Protein AF-A0A849JZP7-F1 (afdb_monomer_lite)

Sequence (109 aa):
MDDDVGTRDTPAEVDATFRTLRRVAVGYFVVFLLGVAAFPVLTLTLDWWSQARLVGGMSPGFLVAAFGLYGFFAVLGIAAARLSSAVEHRMLGEAAQPADDTVDEEDAR

Organism: NCBI:txid2733572

Radius of gyration: 25.71 Å; chains: 1; bounding box: 70×17×70 Å

Foldseek 3Di:
DDDPPPPDDDPVRVVVVCVVVVVVVVVLVVVVVCLVVVLVVCVVPPPQQQPPQDVVGDHVSRCCVVPVNVVVVVVSVVVVVVVVVVVVCVVPVVVPDPPPPPPPPPDDD

pLDDT: mean 77.24, std 14.63, range [46.81, 94.56]

Secondary structure (DSSP, 8-state):
----SS-S--HHHHHHHHHHHHHHHHHHHHHHHHHHHHHHHHHHH-HHHHH---TTS--HHHHIIIIIHHHHHHHHHHHHHHHHHHHHHHHHHGGG-------------

Structure (mmCIF, N/CA/C/O backbone):
data_AF-A0A849JZP7-F1
#
_entry.id   AF-A0A849JZP7-F1
#
loop_
_atom_site.group_PDB
_atom_site.id
_atom_site.type_symbol
_atom_site.label_atom_id
_atom_site.label_alt_id
_atom_site.label_comp_id
_atom_site.label_asym_id
_atom_site.label_entity_id
_atom_site.label_seq_id
_atom_site.pdbx_PDB_ins_code
_atom_site.Cartn_x
_atom_site.Cartn_y
_atom_site.Cartn_z
_atom_site.occupancy
_atom_site.B_iso_or_equiv
_atom_site.auth_seq_id
_atom_site.auth_comp_id
_atom_site.auth_asym_id
_atom_site.auth_atom_id
_atom_site.pdbx_PDB_model_num
ATOM 1 N N . MET A 1 1 ? 29.718 9.380 -44.892 1.00 48.50 1 MET A N 1
ATOM 2 C CA . MET A 1 1 ? 28.471 10.094 -44.558 1.00 48.50 1 MET A CA 1
ATOM 3 C C . MET A 1 1 ? 27.346 9.136 -44.868 1.00 48.50 1 MET A C 1
ATOM 5 O O . MET A 1 1 ? 26.760 9.264 -45.921 1.00 48.50 1 MET A O 1
ATOM 9 N N . ASP A 1 2 ? 27.192 8.116 -44.025 1.00 48.31 2 ASP A N 1
ATOM 10 C CA . ASP A 1 2 ? 26.106 7.126 -44.031 1.00 48.31 2 ASP A CA 1
ATOM 11 C C . ASP A 1 2 ? 26.438 6.125 -42.915 1.00 48.31 2 ASP A C 1
ATOM 13 O O . ASP A 1 2 ? 27.061 5.119 -43.198 1.00 48.31 2 ASP A O 1
ATOM 17 N N . ASP A 1 3 ? 26.133 6.442 -41.652 1.00 47.56 3 ASP A N 1
ATOM 18 C CA . ASP A 1 3 ? 26.205 5.488 -40.524 1.00 47.56 3 ASP A CA 1
ATOM 19 C C . ASP A 1 3 ? 25.326 5.986 -39.355 1.00 47.56 3 ASP A C 1
ATOM 21 O O . ASP A 1 3 ? 25.783 6.203 -38.240 1.00 47.56 3 ASP A O 1
ATOM 25 N N . ASP A 1 4 ? 24.037 6.231 -39.621 1.00 53.69 4 ASP A N 1
ATOM 26 C CA . ASP A 1 4 ? 23.048 6.634 -38.595 1.00 53.69 4 ASP A CA 1
ATOM 27 C C . ASP A 1 4 ? 21.759 5.784 -38.679 1.00 53.69 4 ASP A C 1
ATOM 29 O O . ASP A 1 4 ? 20.628 6.256 -38.544 1.00 53.69 4 ASP A O 1
ATOM 33 N N . VAL A 1 5 ? 21.924 4.492 -38.996 1.00 51.53 5 VAL A N 1
ATOM 34 C CA . VAL A 1 5 ? 20.816 3.519 -39.128 1.00 51.53 5 VAL A CA 1
ATOM 35 C C . VAL A 1 5 ? 20.878 2.416 -38.054 1.00 51.53 5 VAL A C 1
ATOM 37 O O . VAL A 1 5 ? 19.927 1.655 -37.905 1.00 51.53 5 VAL A O 1
ATOM 40 N N . GLY A 1 6 ? 21.938 2.367 -37.236 1.00 50.50 6 GLY A N 1
ATOM 41 C CA . GLY A 1 6 ? 22.110 1.377 -36.159 1.00 50.50 6 GLY A CA 1
ATOM 42 C C . GLY A 1 6 ? 21.466 1.729 -34.809 1.00 50.50 6 GLY A C 1
ATOM 43 O O . GLY A 1 6 ? 21.360 0.864 -33.950 1.00 50.50 6 GLY A O 1
ATOM 44 N N . THR A 1 7 ? 21.002 2.967 -34.611 1.00 58.53 7 THR A N 1
ATOM 45 C CA . THR A 1 7 ? 20.599 3.498 -33.285 1.00 58.53 7 THR A CA 1
ATOM 46 C C . THR A 1 7 ? 19.086 3.417 -33.022 1.00 58.53 7 THR A C 1
ATOM 48 O O . THR A 1 7 ? 18.521 4.210 -32.270 1.00 58.53 7 THR A O 1
ATOM 51 N N . ARG A 1 8 ? 18.364 2.501 -33.677 1.00 60.69 8 ARG A N 1
ATOM 52 C CA . ARG A 1 8 ? 16.947 2.244 -33.366 1.00 60.69 8 ARG A CA 1
ATOM 53 C C . ARG A 1 8 ? 16.788 0.797 -32.939 1.00 60.69 8 ARG A C 1
ATOM 55 O O . ARG A 1 8 ? 16.953 -0.092 -33.770 1.00 60.69 8 ARG A O 1
ATOM 62 N N . ASP A 1 9 ? 16.430 0.608 -31.670 1.00 61.22 9 ASP A N 1
ATOM 63 C CA . ASP A 1 9 ? 16.041 -0.687 -31.111 1.00 61.22 9 ASP A CA 1
ATOM 64 C C . ASP A 1 9 ? 15.131 -1.435 -32.087 1.00 61.22 9 ASP A C 1
ATOM 66 O O . ASP A 1 9 ? 14.184 -0.876 -32.665 1.00 61.22 9 ASP A O 1
ATOM 70 N N . THR A 1 10 ? 15.402 -2.721 -32.268 1.00 72.44 10 THR A N 1
ATOM 71 C CA . THR A 1 10 ? 14.560 -3.570 -33.102 1.00 72.44 10 THR A CA 1
ATOM 72 C C . THR A 1 10 ? 13.152 -3.657 -32.492 1.00 72.44 10 THR A C 1
ATOM 74 O O . THR A 1 10 ? 12.982 -3.610 -31.269 1.00 72.44 10 THR A O 1
ATOM 77 N N . PRO A 1 11 ? 12.087 -3.829 -33.299 1.00 67.31 11 PRO A N 1
ATOM 78 C CA . PRO A 1 11 ? 10.716 -3.901 -32.779 1.00 67.31 11 PRO A CA 1
ATOM 79 C C . PRO A 1 11 ? 10.517 -5.005 -31.722 1.00 67.31 11 PRO A C 1
ATOM 81 O O . PRO A 1 11 ? 9.638 -4.891 -30.866 1.00 67.31 11 PRO A O 1
ATOM 84 N N . ALA A 1 12 ? 11.349 -6.051 -31.746 1.00 71.31 12 ALA A N 1
ATOM 85 C CA . ALA A 1 12 ? 11.361 -7.109 -30.740 1.00 71.31 12 ALA A CA 1
ATOM 86 C C . ALA A 1 12 ? 11.901 -6.636 -29.373 1.00 71.31 12 ALA A C 1
ATOM 88 O O . ALA A 1 12 ? 11.348 -7.008 -28.335 1.00 71.31 12 ALA A O 1
ATOM 89 N N . GLU A 1 13 ? 12.938 -5.797 -29.358 1.00 64.25 13 GLU A N 1
ATOM 90 C CA . GLU A 1 13 ? 13.534 -5.230 -28.136 1.00 64.25 13 GLU A CA 1
ATOM 91 C C . GLU A 1 13 ? 12.591 -4.223 -27.465 1.00 64.25 13 GLU A C 1
ATOM 93 O O . GLU A 1 13 ? 12.424 -4.223 -26.237 1.00 64.25 13 GLU A O 1
ATOM 98 N N . VAL A 1 14 ? 11.875 -3.439 -28.274 1.00 71.12 14 VAL A N 1
ATOM 99 C CA . VAL A 1 14 ? 10.849 -2.500 -27.804 1.00 71.12 14 VAL A CA 1
ATOM 100 C C . VAL A 1 14 ? 9.693 -3.242 -27.121 1.00 71.12 14 VAL A C 1
ATOM 102 O O . VAL A 1 14 ? 9.321 -2.908 -25.992 1.00 71.12 14 VAL A O 1
ATOM 105 N N . ASP A 1 15 ? 9.150 -4.293 -27.744 1.00 72.75 15 ASP A N 1
ATOM 106 C CA . ASP A 1 15 ? 8.054 -5.086 -27.164 1.00 72.75 15 ASP A CA 1
ATOM 107 C C . ASP A 1 15 ? 8.473 -5.813 -25.869 1.00 72.75 15 ASP A C 1
ATOM 109 O O . ASP A 1 15 ? 7.720 -5.852 -24.887 1.00 72.75 15 ASP A O 1
ATOM 113 N N . ALA A 1 16 ? 9.705 -6.333 -25.811 1.00 73.44 16 ALA A N 1
ATOM 114 C CA . ALA A 1 16 ? 10.257 -6.929 -24.593 1.00 73.44 16 ALA A CA 1
ATOM 115 C C . ALA A 1 16 ? 10.359 -5.910 -23.441 1.00 73.44 16 ALA A C 1
ATOM 117 O O . ALA A 1 16 ? 10.003 -6.215 -22.290 1.00 73.44 16 ALA A O 1
ATOM 118 N N . THR A 1 17 ? 10.770 -4.680 -23.752 1.00 76.38 17 THR A N 1
ATOM 119 C CA . THR A 1 17 ? 10.862 -3.580 -22.785 1.00 76.38 17 THR A CA 1
ATOM 120 C C . THR A 1 17 ? 9.481 -3.152 -22.292 1.00 76.38 17 THR A C 1
ATOM 122 O O . THR A 1 17 ? 9.254 -3.097 -21.078 1.00 76.38 17 THR A O 1
ATOM 125 N N . PHE A 1 18 ? 8.512 -2.953 -23.190 1.00 75.50 18 PHE A N 1
ATOM 126 C CA . PHE A 1 18 ? 7.131 -2.624 -22.815 1.00 75.50 18 PHE A CA 1
ATOM 127 C C . PHE A 1 18 ? 6.485 -3.703 -21.950 1.00 75.50 18 PHE A C 1
ATOM 129 O O . PHE A 1 18 ? 5.814 -3.383 -20.965 1.00 75.50 18 PHE A O 1
ATOM 136 N N . ARG A 1 19 ? 6.701 -4.984 -22.266 1.00 79.75 19 ARG A N 1
ATOM 137 C CA . ARG A 1 19 ? 6.184 -6.098 -21.460 1.00 79.75 19 ARG A CA 1
ATOM 138 C C . ARG A 1 19 ? 6.740 -6.066 -20.036 1.00 79.75 19 ARG A C 1
ATOM 140 O O . ARG A 1 19 ? 5.991 -6.288 -19.081 1.00 79.75 19 ARG A O 1
ATOM 147 N N . THR A 1 20 ? 8.022 -5.746 -19.891 1.00 77.94 20 THR A N 1
ATOM 148 C CA . THR A 1 20 ? 8.685 -5.634 -18.587 1.00 77.94 20 THR A CA 1
ATOM 149 C C . THR A 1 20 ? 8.174 -4.421 -17.808 1.00 77.94 20 THR A C 1
ATOM 151 O O . THR A 1 20 ? 7.715 -4.577 -16.675 1.00 77.94 20 THR A O 1
ATOM 154 N N . LEU A 1 21 ? 8.141 -3.238 -18.430 1.00 79.12 21 LEU A N 1
ATOM 155 C CA . LEU A 1 21 ? 7.615 -2.009 -17.823 1.00 79.12 21 LEU A CA 1
ATOM 156 C C . LEU A 1 21 ? 6.152 -2.156 -17.407 1.00 79.12 21 LEU A C 1
ATOM 158 O O . LEU A 1 21 ? 5.786 -1.786 -16.293 1.00 79.12 21 LEU A O 1
ATOM 162 N N . ARG A 1 22 ? 5.320 -2.764 -18.257 1.00 84.75 22 ARG A N 1
ATOM 163 C CA . ARG A 1 22 ? 3.911 -3.026 -17.952 1.00 84.75 22 ARG A CA 1
ATOM 164 C C . ARG A 1 22 ? 3.768 -3.945 -16.748 1.00 84.75 22 ARG A C 1
ATOM 166 O O . ARG A 1 22 ? 2.933 -3.681 -15.890 1.00 84.75 22 ARG A O 1
ATOM 173 N N . ARG A 1 23 ? 4.576 -5.002 -16.652 1.00 85.12 23 ARG A N 1
ATOM 174 C CA . ARG A 1 23 ? 4.538 -5.918 -15.505 1.00 85.12 23 ARG A CA 1
ATOM 175 C C . ARG A 1 23 ? 4.933 -5.213 -14.208 1.00 85.12 23 ARG A C 1
ATOM 177 O O . ARG A 1 23 ? 4.270 -5.412 -13.193 1.00 85.12 23 ARG A O 1
ATOM 184 N N . VAL A 1 24 ? 5.964 -4.371 -14.254 1.00 84.06 24 VAL A N 1
ATOM 185 C CA . VAL A 1 24 ? 6.409 -3.572 -13.103 1.00 84.06 24 VAL A CA 1
ATOM 186 C C . VAL A 1 24 ? 5.335 -2.560 -12.699 1.00 84.06 24 VAL A C 1
ATOM 188 O O . VAL A 1 24 ? 4.925 -2.538 -11.540 1.00 84.06 24 VAL A O 1
ATOM 191 N N . ALA A 1 25 ? 4.812 -1.786 -13.652 1.00 83.69 25 ALA A N 1
ATOM 192 C CA . ALA A 1 25 ? 3.768 -0.793 -13.414 1.00 83.69 25 ALA A CA 1
ATOM 193 C C . ALA A 1 25 ? 2.490 -1.422 -12.840 1.00 83.69 25 ALA A C 1
ATOM 195 O O . ALA A 1 25 ? 1.951 -0.928 -11.852 1.00 83.69 25 ALA A O 1
ATOM 196 N N . VAL A 1 26 ? 2.038 -2.548 -13.405 1.00 89.38 26 VAL A N 1
ATOM 197 C CA . VAL A 1 26 ? 0.888 -3.300 -12.883 1.00 89.38 26 VAL A CA 1
ATOM 198 C C . VAL A 1 26 ? 1.175 -3.823 -11.475 1.00 89.38 26 VAL A C 1
ATOM 200 O O . VAL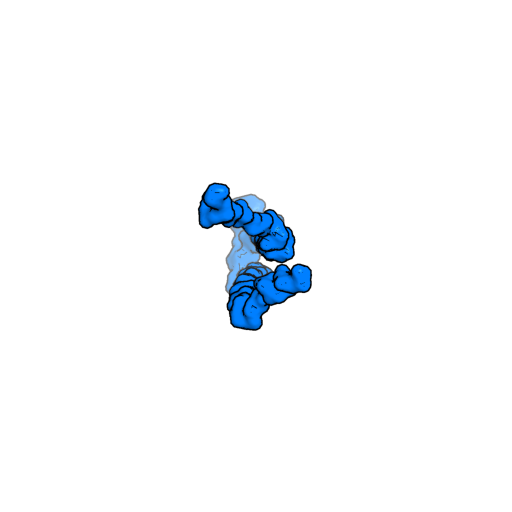 A 1 26 ? 0.300 -3.742 -10.621 1.00 89.38 26 VAL A O 1
ATOM 203 N N . GLY A 1 27 ? 2.389 -4.305 -11.198 1.00 88.12 27 GLY A N 1
ATOM 204 C CA . GLY A 1 27 ? 2.787 -4.738 -9.857 1.00 88.12 27 GLY A CA 1
ATOM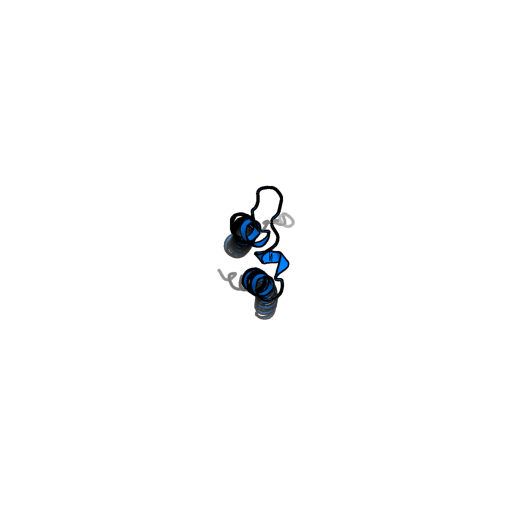 205 C C . GLY A 1 27 ? 2.651 -3.622 -8.817 1.00 88.12 27 GLY A C 1
ATOM 206 O O . GLY A 1 27 ? 1.969 -3.803 -7.809 1.00 88.12 27 GLY A O 1
ATOM 207 N N . TYR A 1 28 ? 3.226 -2.447 -9.086 1.00 84.69 28 TYR A N 1
ATOM 208 C CA . TYR A 1 28 ? 3.099 -1.285 -8.198 1.00 84.69 28 TYR A CA 1
ATOM 209 C C . TYR A 1 28 ? 1.657 -0.796 -8.069 1.00 84.69 28 TYR A C 1
ATOM 211 O O . TYR A 1 28 ? 1.223 -0.469 -6.965 1.00 84.69 28 TYR A O 1
ATOM 219 N N . PHE A 1 29 ? 0.898 -0.794 -9.167 1.00 85.19 29 PHE A N 1
ATOM 220 C CA . PHE A 1 29 ? -0.520 -0.450 -9.148 1.00 85.19 29 PHE A CA 1
ATOM 221 C C . PHE A 1 29 ? -1.323 -1.394 -8.246 1.00 85.19 29 PHE A C 1
ATOM 223 O O . PHE A 1 29 ? -2.116 -0.935 -7.429 1.00 85.19 29 PHE A O 1
ATOM 230 N N . VAL A 1 30 ? -1.087 -2.705 -8.337 1.00 93.56 30 VAL A N 1
ATOM 231 C CA . VAL A 1 30 ? -1.750 -3.698 -7.481 1.00 93.56 30 VAL A CA 1
ATOM 232 C C . VAL A 1 30 ? -1.360 -3.500 -6.017 1.00 93.56 30 VAL A C 1
ATOM 234 O O . VAL A 1 30 ? -2.238 -3.512 -5.161 1.00 93.56 30 VAL A O 1
ATOM 237 N N . VAL A 1 31 ? -0.081 -3.261 -5.714 1.00 90.12 31 VAL A N 1
ATOM 238 C CA . VAL A 1 31 ? 0.375 -2.988 -4.338 1.00 90.12 31 VAL A CA 1
ATOM 239 C C . VAL A 1 31 ? -0.282 -1.728 -3.774 1.00 90.12 31 VAL A C 1
ATOM 241 O O . VAL A 1 31 ? -0.765 -1.748 -2.642 1.00 90.12 31 VAL A O 1
ATOM 244 N N . PHE A 1 32 ? -0.346 -0.652 -4.560 1.00 86.75 32 PHE A N 1
ATOM 245 C CA . PHE A 1 32 ? -1.056 0.570 -4.185 1.00 86.75 32 PHE A CA 1
ATOM 246 C C . PHE A 1 32 ? -2.527 0.280 -3.888 1.00 86.75 32 PHE A C 1
ATOM 248 O O . PHE A 1 32 ? -3.026 0.639 -2.823 1.00 86.75 32 PHE A O 1
ATOM 255 N N . LEU A 1 33 ? -3.207 -0.406 -4.807 1.00 93.62 33 LEU A N 1
ATOM 256 C CA . LEU A 1 33 ? -4.632 -0.687 -4.701 1.00 93.62 33 LEU A CA 1
ATOM 257 C C . LEU A 1 33 ? -4.937 -1.561 -3.482 1.00 93.62 33 LEU A C 1
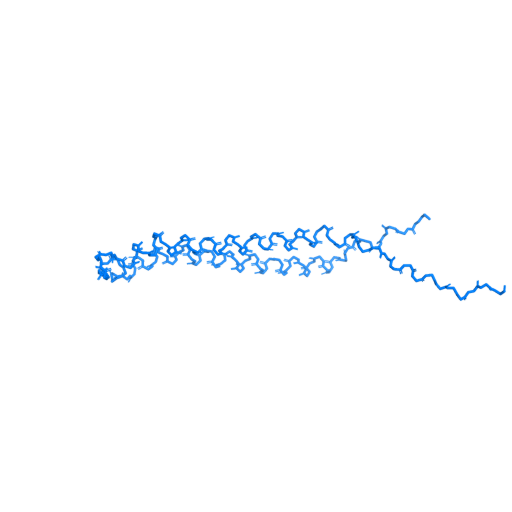ATOM 259 O O . LEU A 1 33 ? -5.863 -1.257 -2.735 1.00 93.62 33 LEU A O 1
ATOM 263 N N . LEU A 1 34 ? -4.123 -2.589 -3.232 1.00 94.00 34 LEU A N 1
ATOM 264 C CA . LEU A 1 34 ? -4.234 -3.422 -2.038 1.00 94.00 34 LEU A CA 1
ATOM 265 C C . LEU A 1 34 ? -3.974 -2.620 -0.762 1.00 94.00 34 LEU A C 1
ATOM 267 O O . LEU A 1 34 ? -4.734 -2.765 0.186 1.00 94.00 34 LEU A O 1
ATOM 271 N N . GLY A 1 35 ? -2.961 -1.753 -0.731 1.00 89.75 35 GLY A N 1
ATOM 272 C CA . GLY A 1 35 ? -2.680 -0.914 0.437 1.00 89.75 35 GLY A CA 1
ATOM 273 C C . GLY A 1 35 ? -3.816 0.061 0.757 1.00 89.75 35 GLY A C 1
ATOM 274 O O . GLY A 1 35 ? -4.231 0.173 1.910 1.00 89.75 35 GLY A O 1
ATOM 275 N N . VAL A 1 36 ? -4.370 0.716 -0.267 1.00 90.00 36 VAL A N 1
ATOM 276 C CA . VAL A 1 36 ? -5.490 1.659 -0.121 1.00 90.00 36 VAL A CA 1
ATOM 277 C C . VAL A 1 36 ? -6.779 0.940 0.271 1.00 90.00 36 VAL A C 1
ATOM 279 O O . VAL A 1 36 ? -7.499 1.422 1.142 1.00 90.00 36 VAL A O 1
ATOM 282 N N . ALA A 1 37 ? -7.070 -0.214 -0.335 1.00 93.94 37 ALA A N 1
ATOM 283 C CA . ALA A 1 37 ? -8.275 -0.985 -0.041 1.00 93.94 37 ALA A CA 1
ATOM 284 C C . ALA A 1 37 ? -8.187 -1.743 1.292 1.00 93.94 37 ALA A C 1
ATOM 286 O O . ALA A 1 37 ? -9.212 -1.966 1.935 1.00 93.94 37 ALA A O 1
ATOM 287 N N . ALA A 1 38 ? -6.985 -2.111 1.742 1.00 90.81 38 ALA A N 1
ATOM 288 C CA . ALA A 1 38 ? -6.796 -2.836 2.993 1.00 90.81 38 ALA A CA 1
ATOM 289 C C . ALA A 1 38 ? -7.366 -2.060 4.183 1.00 90.81 38 ALA A C 1
ATOM 291 O O . ALA A 1 38 ? -8.064 -2.644 5.003 1.00 90.81 38 ALA A O 1
ATOM 292 N N . PHE A 1 39 ? -7.139 -0.747 4.267 1.00 88.81 39 PHE A N 1
ATOM 293 C CA . PHE A 1 39 ? -7.611 0.044 5.405 1.00 88.81 39 PHE A CA 1
ATOM 294 C C . PHE A 1 39 ? -9.145 0.021 5.602 1.00 88.81 39 PHE A C 1
ATOM 296 O O . PHE A 1 39 ? -9.586 -0.360 6.693 1.00 88.81 39 PHE A O 1
ATOM 303 N N . PRO A 1 40 ? -9.988 0.373 4.606 1.00 89.75 40 PRO A N 1
ATOM 304 C CA . PRO A 1 40 ? -11.438 0.272 4.753 1.00 89.75 40 PRO A CA 1
ATOM 305 C C . PRO A 1 40 ? -11.903 -1.178 4.932 1.00 89.75 40 PRO A C 1
ATOM 307 O O . PRO A 1 40 ? -12.807 -1.415 5.728 1.00 89.75 40 PRO A O 1
ATOM 310 N N . VAL A 1 41 ? -11.267 -2.158 4.274 1.00 94.25 41 VAL A N 1
ATOM 311 C CA . VAL A 1 41 ? -11.611 -3.580 4.455 1.00 94.25 41 VAL A CA 1
ATOM 312 C C . VAL A 1 41 ? -11.376 -4.021 5.898 1.00 94.25 41 VAL A C 1
ATOM 314 O O . VAL A 1 41 ? -12.287 -4.564 6.516 1.00 94.25 41 VAL A O 1
ATOM 317 N N . LEU A 1 42 ? -10.200 -3.751 6.469 1.00 89.00 42 LEU A N 1
ATOM 318 C CA . LEU A 1 42 ? -9.894 -4.078 7.865 1.00 89.00 42 LEU A CA 1
ATOM 319 C C . LEU A 1 42 ? -10.845 -3.352 8.824 1.00 89.00 42 LEU A C 1
ATOM 321 O O . LEU A 1 42 ? -11.336 -3.957 9.770 1.00 89.00 42 LEU A O 1
ATOM 325 N N . THR A 1 43 ? -11.162 -2.087 8.544 1.00 87.31 43 THR A N 1
ATOM 326 C CA . THR A 1 43 ? -12.082 -1.288 9.369 1.00 87.31 43 THR A CA 1
ATOM 327 C C . THR A 1 43 ? -13.503 -1.860 9.387 1.00 87.31 43 THR A C 1
ATO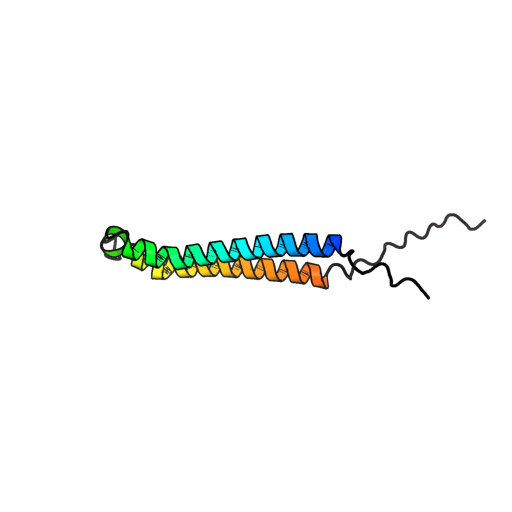M 329 O O . THR A 1 43 ? -14.149 -1.814 10.430 1.00 87.31 43 THR A O 1
ATOM 332 N N . LEU A 1 44 ? -13.987 -2.401 8.264 1.00 91.38 44 LEU A N 1
ATOM 333 C CA . LEU A 1 44 ? -15.339 -2.966 8.149 1.00 91.38 44 LEU A CA 1
ATOM 334 C C . LEU A 1 44 ? -15.435 -4.429 8.600 1.00 91.38 44 LEU A C 1
ATOM 336 O O . LEU A 1 44 ? -16.518 -4.880 8.957 1.00 91.38 44 LEU A O 1
ATOM 340 N N . THR A 1 45 ? -14.339 -5.187 8.528 1.00 92.81 45 THR A N 1
ATOM 341 C CA . THR A 1 45 ? -14.351 -6.643 8.773 1.00 92.81 45 THR A CA 1
ATOM 342 C C . THR A 1 45 ? -13.864 -7.038 10.161 1.00 92.81 45 THR A C 1
ATOM 344 O O . THR A 1 45 ? -14.150 -8.148 10.607 1.00 92.81 45 THR A O 1
ATOM 347 N N . LEU A 1 46 ? -13.124 -6.166 10.853 1.00 89.62 46 LEU A N 1
ATOM 348 C CA . LEU A 1 46 ? -12.504 -6.479 12.136 1.00 89.62 46 LEU A CA 1
ATOM 349 C C . LEU A 1 46 ? -12.919 -5.456 13.195 1.00 89.62 46 LEU A C 1
ATOM 351 O O . LEU A 1 46 ? -12.279 -4.423 13.360 1.00 89.62 46 LEU A O 1
ATOM 355 N N . ASP A 1 47 ? -13.931 -5.781 13.997 1.00 83.38 47 ASP A N 1
ATOM 356 C CA . ASP A 1 47 ? -14.393 -4.896 15.080 1.00 83.38 47 ASP A CA 1
ATOM 357 C C . ASP A 1 47 ? -13.281 -4.564 16.090 1.00 83.38 47 ASP A C 1
ATOM 359 O O . ASP A 1 47 ? -13.171 -3.433 16.566 1.00 83.38 47 ASP A O 1
ATOM 363 N N . TRP A 1 48 ? -12.377 -5.511 16.370 1.00 86.62 48 TRP A N 1
ATOM 364 C CA . TRP A 1 48 ? -11.240 -5.283 17.269 1.00 86.62 48 TRP A CA 1
ATOM 365 C C . TRP A 1 48 ? -10.243 -4.246 16.725 1.00 86.62 48 TRP A C 1
ATOM 367 O O . TRP A 1 48 ? -9.602 -3.556 17.511 1.00 86.62 48 TRP A O 1
ATOM 377 N N . TRP A 1 49 ? -10.132 -4.085 15.404 1.00 84.25 49 TRP A N 1
ATOM 378 C CA . TRP A 1 49 ? -9.251 -3.095 14.774 1.00 84.25 49 TRP A CA 1
ATOM 379 C C . TRP A 1 49 ? -9.631 -1.663 15.162 1.00 84.25 49 TRP A C 1
ATOM 381 O O . TRP A 1 49 ? -8.770 -0.806 15.386 1.00 84.25 49 TRP A O 1
ATOM 391 N N . SER A 1 50 ? -10.937 -1.432 15.276 1.00 81.56 50 SER A N 1
ATOM 392 C CA . SER A 1 50 ? -11.529 -0.122 15.531 1.00 81.56 50 SER A CA 1
ATOM 393 C C . SER A 1 50 ? -11.869 0.083 17.009 1.00 81.56 50 SER A C 1
ATOM 395 O O . SER A 1 50 ? -11.703 1.190 17.523 1.00 81.56 50 SER A O 1
ATOM 397 N N . GLN A 1 51 ? -12.318 -0.966 17.708 1.00 79.75 51 GLN A N 1
ATOM 398 C CA . GLN A 1 51 ? -12.789 -0.881 19.096 1.00 79.75 51 GLN A CA 1
ATOM 399 C C . GLN A 1 51 ? -11.739 -1.239 20.148 1.00 79.75 51 GLN A C 1
ATOM 401 O O . GLN A 1 51 ? -11.884 -0.805 21.295 1.00 79.75 51 GLN A O 1
ATOM 406 N N . ALA A 1 52 ? -10.703 -2.019 19.815 1.00 82.56 52 ALA A N 1
ATOM 407 C CA . ALA A 1 52 ? -9.678 -2.335 20.804 1.00 82.56 52 ALA A CA 1
ATOM 408 C C . ALA A 1 52 ? -8.960 -1.053 21.219 1.00 82.56 52 ALA A C 1
ATOM 410 O O . ALA A 1 52 ? -8.639 -0.204 20.389 1.00 82.56 52 ALA A O 1
ATOM 411 N N . ARG A 1 53 ? -8.688 -0.918 22.516 1.00 80.19 53 ARG A N 1
ATOM 412 C CA . ARG A 1 53 ? -7.859 0.164 23.039 1.00 80.19 53 ARG A CA 1
ATOM 413 C C . ARG A 1 53 ? -6.497 -0.396 23.400 1.00 80.19 53 ARG A C 1
ATOM 415 O O . ARG A 1 53 ? -6.386 -1.237 24.287 1.00 80.19 53 ARG A O 1
ATOM 422 N N . LEU A 1 54 ? -5.477 0.061 22.686 1.00 77.94 54 LEU A N 1
ATOM 423 C CA . LEU A 1 54 ? -4.083 -0.233 22.995 1.00 77.94 54 LEU A CA 1
ATOM 424 C C . LEU A 1 54 ? -3.612 0.632 24.175 1.00 77.94 54 LEU A C 1
ATOM 426 O O . LEU A 1 54 ? -4.342 1.494 24.675 1.00 77.94 54 LEU A O 1
ATOM 430 N N . VAL A 1 55 ? -2.377 0.407 24.628 1.00 72.38 55 VAL A N 1
ATOM 431 C CA . VAL A 1 55 ? -1.742 1.203 25.689 1.00 72.38 55 VAL A CA 1
ATOM 432 C C . VAL A 1 55 ? -1.768 2.687 25.297 1.00 72.38 55 VAL A C 1
ATOM 434 O O . VAL A 1 55 ? -1.299 3.057 24.226 1.00 72.38 55 VAL A O 1
ATOM 437 N N . GLY A 1 56 ? -2.365 3.530 26.145 1.00 74.94 56 GLY A N 1
ATOM 438 C CA . GLY A 1 56 ? -2.624 4.948 25.847 1.00 74.94 56 GLY A CA 1
ATOM 439 C C . GLY A 1 56 ? -4.037 5.255 25.330 1.00 74.94 56 GLY A C 1
ATOM 440 O O . GLY A 1 56 ? -4.356 6.412 25.079 1.00 74.94 56 GLY A O 1
ATOM 441 N N . GLY A 1 57 ? -4.910 4.249 25.195 1.00 81.62 57 GLY A N 1
ATOM 442 C CA . GLY A 1 57 ? -6.332 4.429 24.879 1.00 81.62 57 GLY A CA 1
ATOM 443 C C . GLY A 1 57 ? -6.657 4.645 23.397 1.00 81.62 57 GLY A C 1
ATOM 444 O O . GLY A 1 57 ? -7.833 4.833 23.071 1.00 81.62 57 GLY A O 1
ATOM 445 N N . MET A 1 58 ? -5.646 4.607 22.522 1.00 83.06 58 MET A N 1
ATOM 446 C CA . MET A 1 58 ? -5.779 4.733 21.066 1.00 83.06 58 MET A CA 1
ATOM 447 C C . MET A 1 58 ? -6.127 3.387 20.429 1.00 83.06 58 MET A C 1
ATOM 449 O O . MET A 1 58 ? -5.634 2.343 20.866 1.00 83.06 58 MET A O 1
ATOM 453 N N . SER A 1 59 ? -6.964 3.407 19.390 1.00 88.62 59 SER A N 1
ATOM 454 C CA . SER A 1 59 ? -7.271 2.193 18.637 1.00 88.62 59 SER A CA 1
ATOM 455 C C . SER A 1 59 ? -6.146 1.829 17.661 1.00 88.62 59 SER A C 1
ATOM 457 O O . SER A 1 59 ? -5.451 2.721 17.163 1.00 88.62 59 SER A O 1
ATOM 459 N N . PRO A 1 60 ? -5.957 0.534 17.351 1.00 87.88 60 PRO A N 1
ATOM 460 C CA . PRO A 1 60 ? -5.027 0.098 16.311 1.00 87.88 60 PRO A CA 1
ATOM 461 C C . PRO A 1 60 ? -5.268 0.816 14.977 1.00 87.88 60 PRO A C 1
ATOM 463 O O . PRO A 1 60 ? -4.326 1.333 14.375 1.00 87.88 60 PRO A O 1
ATOM 466 N N . GLY A 1 61 ? -6.533 0.934 14.559 1.00 86.94 61 GLY A N 1
ATOM 467 C CA . GLY A 1 61 ? -6.905 1.648 13.339 1.00 86.94 61 GLY A CA 1
ATOM 468 C C . GLY A 1 61 ? -6.493 3.121 13.348 1.00 86.94 61 GLY A C 1
ATOM 469 O O . GLY A 1 61 ? -6.038 3.628 12.323 1.00 86.94 61 GLY A O 1
ATOM 470 N N . PHE A 1 62 ? -6.561 3.793 14.504 1.00 87.81 62 PHE A N 1
ATOM 471 C CA . PHE A 1 62 ? -6.085 5.171 14.639 1.00 87.81 62 PHE A CA 1
ATOM 472 C C . PHE A 1 62 ? -4.573 5.279 14.414 1.00 87.81 62 PHE A C 1
ATOM 474 O O . PHE A 1 62 ? -4.131 6.144 13.661 1.00 87.81 62 PHE A O 1
ATOM 481 N N . LEU A 1 63 ? -3.774 4.387 15.008 1.00 89.94 63 LEU A N 1
ATOM 482 C CA . LEU A 1 63 ? -2.317 4.394 14.821 1.00 89.94 63 LEU A CA 1
ATOM 483 C C . LEU A 1 63 ? -1.924 4.127 13.366 1.00 89.94 63 LEU A C 1
ATOM 485 O O . LEU A 1 63 ? -1.026 4.782 12.831 1.00 89.94 63 LEU A O 1
ATOM 489 N N . VAL A 1 64 ? -2.610 3.195 12.704 1.00 90.06 64 VAL A N 1
ATOM 490 C CA . VAL A 1 64 ? -2.354 2.908 11.290 1.00 90.06 64 VAL A CA 1
ATOM 491 C C . VAL A 1 64 ? -2.773 4.072 10.398 1.00 90.06 64 VAL A C 1
ATOM 493 O O . VAL A 1 64 ? -2.033 4.399 9.479 1.00 90.06 64 VAL A O 1
ATOM 496 N N . ALA A 1 65 ? -3.883 4.752 10.682 1.00 89.06 65 ALA A N 1
ATOM 497 C CA . ALA A 1 65 ? -4.265 5.950 9.937 1.00 89.06 65 ALA A CA 1
ATOM 498 C C . ALA A 1 65 ? -3.264 7.101 10.138 1.00 89.06 65 ALA A C 1
ATOM 500 O O . ALA A 1 65 ? -2.843 7.730 9.169 1.00 89.06 65 ALA A O 1
ATOM 501 N N . ALA A 1 66 ? -2.862 7.356 11.386 1.00 88.06 66 ALA A N 1
ATOM 502 C CA . ALA A 1 66 ? -1.997 8.477 11.739 1.00 88.06 66 ALA A CA 1
ATOM 503 C C . ALA A 1 66 ? -0.549 8.291 11.259 1.00 88.06 66 ALA A C 1
ATOM 505 O O . ALA A 1 66 ? 0.067 9.242 10.786 1.00 88.06 66 ALA A O 1
ATOM 506 N N . PHE A 1 67 ? -0.007 7.075 11.362 1.00 90.88 67 PHE A N 1
ATOM 507 C CA . PHE A 1 67 ? 1.407 6.807 11.079 1.00 90.88 67 PHE A CA 1
ATOM 508 C C . PHE A 1 67 ? 1.605 5.773 9.977 1.00 90.88 67 PHE A C 1
ATOM 510 O O . PHE A 1 67 ? 2.410 5.983 9.071 1.00 90.88 67 PHE A O 1
ATOM 517 N N . GLY A 1 68 ? 0.872 4.660 10.040 1.00 89.25 68 GLY A N 1
ATOM 518 C CA . GLY A 1 68 ? 1.040 3.543 9.109 1.00 89.25 68 GLY A CA 1
ATOM 519 C C . GLY A 1 68 ? 0.813 3.948 7.654 1.00 89.25 68 GLY A C 1
ATOM 520 O O . GLY A 1 68 ? 1.619 3.612 6.790 1.00 89.25 68 GLY A O 1
ATOM 521 N N . LEU A 1 69 ? -0.236 4.727 7.390 1.00 90.50 69 LEU A N 1
ATOM 522 C CA . LEU A 1 69 ? -0.602 5.162 6.048 1.00 90.50 69 LEU A CA 1
ATOM 523 C C . LEU A 1 69 ? 0.407 6.172 5.485 1.00 90.50 69 LEU A C 1
ATOM 525 O O . LEU A 1 69 ? 0.804 6.065 4.327 1.00 90.50 69 LEU A O 1
ATOM 529 N N . TYR A 1 70 ? 0.890 7.097 6.319 1.00 91.50 70 TYR A N 1
ATOM 530 C CA . TYR A 1 70 ? 1.966 8.019 5.949 1.00 91.50 70 TYR A CA 1
ATOM 531 C C . TYR A 1 70 ? 3.261 7.274 5.623 1.00 91.50 70 TYR A C 1
ATOM 533 O O . TYR A 1 70 ? 3.863 7.525 4.580 1.00 91.50 70 TYR A O 1
ATOM 541 N N . GLY A 1 71 ? 3.668 6.326 6.472 1.00 94.56 71 GLY A N 1
ATOM 542 C CA . GLY A 1 71 ? 4.841 5.490 6.222 1.00 94.56 71 GLY A CA 1
ATOM 543 C C . GLY A 1 71 ? 4.698 4.662 4.945 1.00 94.56 71 GLY A C 1
ATOM 544 O O . GLY A 1 71 ? 5.617 4.620 4.128 1.00 94.56 71 GLY A O 1
ATOM 545 N N . PHE A 1 72 ? 3.523 4.068 4.728 1.00 90.44 72 PHE A N 1
ATOM 546 C CA . PHE A 1 72 ? 3.209 3.317 3.516 1.00 90.44 72 PHE A CA 1
ATOM 547 C C . PHE A 1 72 ? 3.350 4.184 2.259 1.00 90.44 72 PHE A C 1
ATOM 549 O O . PHE A 1 72 ? 4.083 3.813 1.343 1.00 90.44 72 PHE A O 1
ATOM 556 N N . PHE A 1 73 ? 2.717 5.360 2.225 1.00 88.19 73 PHE A N 1
ATOM 557 C CA . PHE A 1 73 ? 2.818 6.262 1.076 1.00 88.19 73 PHE A CA 1
ATOM 558 C C . PHE A 1 73 ? 4.219 6.840 0.892 1.00 88.19 73 PHE A C 1
ATOM 560 O O . PHE A 1 73 ? 4.642 7.019 -0.248 1.00 88.19 73 PHE A O 1
ATOM 567 N N . ALA A 1 74 ? 4.967 7.077 1.970 1.00 93.19 74 ALA A N 1
ATOM 568 C CA . ALA A 1 74 ? 6.360 7.497 1.877 1.00 93.19 74 ALA A CA 1
ATOM 569 C C . ALA A 1 74 ? 7.218 6.422 1.192 1.00 93.19 74 ALA A C 1
ATOM 571 O O . ALA A 1 74 ? 7.935 6.722 0.238 1.00 93.19 74 ALA A O 1
ATOM 572 N N . VAL A 1 75 ? 7.100 5.158 1.614 1.00 92.00 75 VAL A N 1
ATOM 573 C CA . VAL A 1 75 ? 7.811 4.030 0.986 1.00 92.00 75 VAL A CA 1
ATOM 574 C C . VAL A 1 75 ? 7.400 3.873 -0.476 1.00 92.00 75 VAL A C 1
ATOM 576 O O . VAL A 1 75 ? 8.258 3.709 -1.345 1.00 92.00 75 VAL A O 1
ATOM 579 N N . LEU A 1 76 ? 6.101 3.962 -0.761 1.00 89.00 76 LEU A N 1
ATOM 580 C CA . LEU A 1 76 ? 5.585 3.836 -2.117 1.00 89.00 76 LEU A CA 1
ATOM 581 C C . LEU A 1 76 ? 6.074 4.977 -3.023 1.00 89.00 76 LEU A C 1
ATOM 583 O O . LEU A 1 76 ? 6.478 4.732 -4.158 1.00 89.00 76 LEU A O 1
ATOM 587 N N . GLY A 1 77 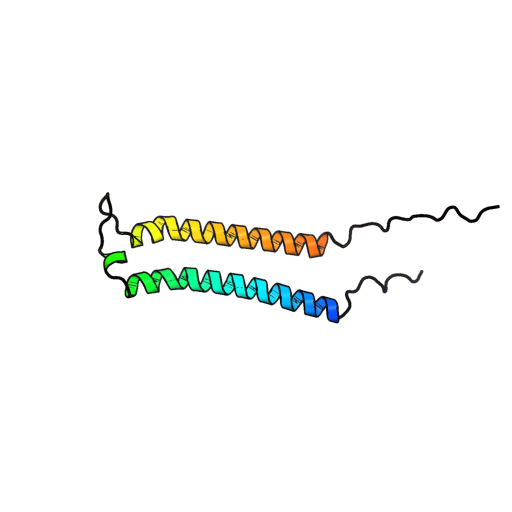? 6.102 6.205 -2.505 1.00 87.62 77 GLY A N 1
ATOM 588 C CA . GLY A 1 77 ? 6.630 7.378 -3.197 1.00 87.62 77 GLY A CA 1
ATOM 589 C C . GLY A 1 77 ? 8.127 7.264 -3.474 1.00 87.62 77 GLY A C 1
ATOM 590 O O . GLY A 1 77 ? 8.559 7.532 -4.591 1.00 87.62 77 GLY A O 1
ATOM 591 N N . ILE A 1 78 ? 8.920 6.787 -2.507 1.00 91.56 78 ILE A N 1
ATOM 592 C CA . ILE A 1 78 ? 10.354 6.518 -2.706 1.00 91.56 78 ILE A CA 1
ATOM 593 C C . ILE A 1 78 ? 10.555 5.460 -3.794 1.00 91.56 78 ILE A C 1
ATOM 595 O O . ILE A 1 78 ? 11.419 5.618 -4.657 1.00 91.56 78 ILE A O 1
ATOM 599 N N . ALA A 1 79 ? 9.763 4.387 -3.777 1.00 87.62 79 ALA A N 1
ATOM 600 C CA . ALA A 1 79 ? 9.840 3.353 -4.801 1.00 87.62 79 ALA A CA 1
ATOM 601 C C . ALA A 1 79 ? 9.494 3.905 -6.196 1.00 87.62 79 ALA A C 1
ATOM 603 O O . ALA A 1 79 ? 10.215 3.628 -7.155 1.00 87.62 79 ALA A O 1
ATOM 604 N N . ALA A 1 80 ? 8.452 4.735 -6.295 1.00 86.38 80 ALA A N 1
ATOM 605 C CA . ALA A 1 80 ? 8.071 5.401 -7.538 1.00 86.38 80 ALA A CA 1
ATOM 606 C C . ALA A 1 80 ? 9.160 6.366 -8.036 1.00 86.38 80 ALA A C 1
ATOM 608 O O . ALA A 1 80 ? 9.494 6.350 -9.218 1.00 86.38 80 ALA A O 1
ATOM 609 N N . ALA A 1 81 ? 9.766 7.148 -7.138 1.00 87.62 81 ALA A N 1
ATOM 610 C CA . ALA A 1 81 ? 10.863 8.050 -7.476 1.00 87.62 81 ALA A CA 1
ATOM 611 C C . ALA A 1 81 ? 12.078 7.282 -8.017 1.00 87.62 81 ALA A C 1
ATOM 613 O O . ALA A 1 81 ? 12.607 7.635 -9.067 1.00 87.62 81 ALA A O 1
ATOM 614 N N . ARG A 1 82 ? 12.472 6.176 -7.365 1.00 86.81 82 ARG A N 1
ATOM 615 C CA . ARG A 1 82 ? 13.568 5.318 -7.849 1.00 86.81 82 ARG A CA 1
ATOM 616 C C . ARG A 1 82 ? 13.281 4.724 -9.223 1.00 86.81 82 ARG A C 1
ATOM 618 O O . ARG A 1 82 ? 14.186 4.659 -10.049 1.00 86.81 82 ARG A O 1
ATOM 625 N N . LEU A 1 83 ? 12.041 4.302 -9.473 1.00 84.00 83 LEU A N 1
ATOM 626 C CA . LEU A 1 83 ? 11.637 3.799 -10.784 1.00 84.00 83 LEU A CA 1
ATOM 627 C C . LEU A 1 83 ? 11.720 4.901 -11.846 1.00 84.00 83 LEU A C 1
ATOM 629 O O . LEU A 1 83 ? 12.257 4.656 -12.921 1.00 84.00 83 LEU A O 1
ATOM 633 N N . SER A 1 84 ? 11.244 6.108 -11.531 1.00 82.81 84 SER A N 1
ATOM 634 C CA . SER A 1 84 ? 11.336 7.261 -12.430 1.00 82.81 84 SER A CA 1
ATOM 635 C C . SER A 1 84 ? 12.789 7.573 -12.783 1.00 82.81 84 SER A C 1
ATOM 637 O O . SER A 1 84 ? 13.105 7.692 -13.962 1.00 82.81 84 SER A O 1
ATOM 639 N N . SER A 1 85 ? 13.686 7.613 -11.792 1.00 84.31 85 SER A N 1
ATOM 640 C CA . SER A 1 85 ? 15.118 7.835 -12.028 1.00 84.31 85 SER A CA 1
ATOM 641 C C . SER A 1 85 ? 15.761 6.716 -12.846 1.00 84.31 85 SER A C 1
ATOM 643 O O . SER A 1 85 ? 16.604 6.993 -13.689 1.00 84.31 85 SER A O 1
ATOM 645 N N . ALA A 1 86 ? 15.368 5.456 -12.639 1.00 81.19 86 ALA A N 1
ATOM 646 C CA . ALA A 1 86 ? 15.878 4.338 -13.434 1.00 81.19 86 ALA A CA 1
ATOM 647 C C . ALA A 1 86 ? 15.423 4.414 -14.902 1.00 81.19 86 ALA A C 1
ATOM 649 O O . ALA A 1 86 ? 16.210 4.129 -15.803 1.00 81.19 86 ALA A O 1
ATOM 650 N N . VAL A 1 87 ? 14.169 4.810 -15.148 1.00 79.75 87 VAL A N 1
ATOM 651 C CA . VAL A 1 87 ? 13.643 5.023 -16.506 1.00 79.75 87 VAL A CA 1
ATOM 652 C C . VAL A 1 87 ? 14.343 6.204 -17.171 1.00 79.75 87 VAL A C 1
ATOM 654 O O . VAL A 1 87 ? 14.797 6.071 -18.302 1.00 79.75 87 VAL A O 1
ATOM 657 N N . GLU A 1 88 ? 14.489 7.322 -16.465 1.00 81.31 88 GLU A N 1
ATOM 658 C CA . GLU A 1 88 ? 15.198 8.506 -16.954 1.00 81.31 88 GLU A CA 1
ATOM 659 C C . GLU A 1 88 ? 16.661 8.193 -17.288 1.00 81.31 88 GLU A C 1
ATOM 661 O O . GLU A 1 88 ? 17.129 8.531 -18.370 1.00 81.31 88 GLU A O 1
ATOM 666 N N . HIS A 1 89 ? 17.365 7.465 -16.417 1.00 81.00 89 HIS A N 1
ATOM 667 C CA . HIS A 1 89 ? 18.748 7.062 -16.667 1.00 81.00 89 HIS A CA 1
ATOM 668 C C . HIS A 1 89 ? 18.877 6.152 -17.891 1.00 81.00 89 HIS A C 1
ATOM 670 O O . HIS A 1 89 ? 19.855 6.250 -18.620 1.00 81.00 89 HIS A O 1
ATOM 676 N N . ARG A 1 90 ? 17.877 5.308 -18.166 1.00 72.38 90 ARG A N 1
ATOM 677 C CA . ARG A 1 90 ? 17.855 4.482 -19.378 1.00 72.38 90 ARG A CA 1
ATOM 678 C C . ARG A 1 90 ? 17.517 5.288 -20.633 1.00 72.38 90 ARG A C 1
ATOM 680 O O . ARG A 1 90 ? 18.088 5.045 -21.684 1.00 72.38 90 ARG A O 1
ATOM 687 N N . MET A 1 91 ? 16.620 6.267 -20.516 1.00 72.25 91 MET A N 1
ATOM 688 C CA . MET A 1 91 ? 16.240 7.155 -21.621 1.00 72.25 91 MET A CA 1
ATOM 689 C C . MET A 1 91 ? 17.333 8.171 -21.981 1.00 72.25 91 MET A C 1
ATOM 691 O O . MET A 1 91 ? 17.400 8.588 -23.132 1.00 72.25 91 MET A O 1
ATOM 695 N N . LEU A 1 92 ? 18.164 8.584 -21.016 1.00 76.94 92 LEU A N 1
ATOM 696 C CA . LEU A 1 92 ? 19.171 9.638 -21.196 1.00 76.94 92 LEU A CA 1
ATOM 697 C C . LEU A 1 92 ? 20.626 9.139 -21.145 1.00 76.94 92 LEU A C 1
ATOM 699 O O . LEU A 1 92 ? 21.510 9.821 -21.654 1.00 76.94 92 LEU A O 1
ATOM 703 N N . GLY A 1 93 ? 20.900 7.992 -20.518 1.00 62.78 93 GLY A N 1
ATOM 704 C CA . GLY A 1 93 ? 22.257 7.488 -20.261 1.00 62.78 93 GLY A CA 1
ATOM 705 C C . GLY A 1 93 ? 22.821 6.548 -21.328 1.00 62.78 93 GLY A C 1
ATOM 706 O O . GLY A 1 93 ? 24.036 6.462 -21.464 1.00 62.78 93 GLY A O 1
ATOM 707 N N . GLU A 1 94 ? 21.979 5.888 -22.126 1.00 57.12 94 GLU A N 1
ATOM 708 C CA . GLU A 1 94 ? 22.435 4.947 -23.168 1.00 57.12 94 GLU A CA 1
ATOM 709 C C . GLU A 1 94 ? 22.985 5.666 -24.422 1.00 57.12 94 GLU A C 1
ATOM 711 O O . GLU A 1 94 ? 23.688 5.072 -25.229 1.00 57.12 94 GLU A O 1
ATOM 716 N N . ALA A 1 95 ? 22.754 6.979 -24.551 1.00 55.41 95 ALA A N 1
ATOM 717 C CA . ALA A 1 95 ? 23.249 7.798 -25.663 1.00 55.41 95 ALA A CA 1
ATOM 718 C C . ALA A 1 95 ? 24.696 8.318 -25.490 1.00 55.41 95 ALA A C 1
ATOM 720 O O . ALA A 1 95 ? 25.204 8.994 -26.381 1.00 55.41 95 ALA A O 1
ATOM 721 N N . ALA A 1 96 ? 25.355 8.062 -24.351 1.00 52.19 96 ALA A N 1
ATOM 722 C CA . ALA A 1 96 ? 26.612 8.725 -23.976 1.00 52.19 96 ALA A CA 1
ATOM 723 C C . ALA A 1 96 ? 27.816 7.782 -23.789 1.00 52.19 96 ALA A C 1
ATOM 725 O O . ALA A 1 96 ? 28.805 8.181 -23.173 1.00 52.19 96 ALA A O 1
ATOM 726 N N . GLN A 1 97 ? 27.765 6.553 -24.308 1.00 51.69 97 GLN A N 1
ATOM 727 C CA . GLN A 1 97 ? 28.959 5.716 -24.434 1.00 51.69 97 GLN A CA 1
ATOM 728 C C . GLN A 1 97 ? 29.584 6.016 -25.810 1.00 51.69 97 GLN A C 1
ATOM 730 O O . GLN A 1 97 ? 29.046 5.550 -26.816 1.00 51.69 97 GLN A O 1
ATOM 735 N N . PRO A 1 98 ? 30.654 6.830 -25.913 1.00 47.78 98 PRO A N 1
ATOM 736 C CA . PRO A 1 98 ? 31.360 6.948 -27.178 1.00 47.78 98 PRO A CA 1
ATOM 737 C C . PRO A 1 98 ? 31.945 5.568 -27.475 1.00 47.78 98 PRO A C 1
ATOM 739 O O . PRO A 1 98 ? 32.516 4.936 -26.582 1.00 47.78 98 PRO A O 1
ATOM 742 N N . ALA A 1 99 ? 31.723 5.086 -28.697 1.00 55.25 99 ALA A N 1
ATOM 743 C CA . ALA A 1 99 ? 32.378 3.898 -29.210 1.00 55.25 99 ALA A CA 1
ATOM 744 C C . ALA A 1 99 ? 33.873 4.017 -28.899 1.00 55.25 99 ALA A C 1
ATOM 746 O O . ALA A 1 99 ? 34.504 5.022 -29.222 1.00 55.25 99 ALA A O 1
ATOM 747 N N . ASP A 1 100 ? 34.389 3.035 -28.169 1.00 49.22 100 ASP A N 1
ATOM 748 C CA . ASP A 1 100 ? 35.813 2.875 -27.936 1.00 49.22 100 ASP A CA 1
ATOM 749 C C . ASP A 1 100 ? 36.430 2.627 -29.316 1.00 49.22 100 ASP A C 1
ATOM 751 O O . ASP A 1 100 ? 36.331 1.528 -29.860 1.00 49.22 100 ASP A O 1
ATOM 755 N N . ASP A 1 101 ? 36.944 3.693 -29.934 1.00 54.06 101 ASP A N 1
ATOM 756 C CA . ASP A 1 101 ? 37.755 3.642 -31.144 1.00 54.06 101 ASP A CA 1
ATOM 757 C C . ASP A 1 101 ? 39.054 2.908 -30.787 1.00 54.06 101 ASP A C 1
ATOM 759 O O . ASP A 1 101 ? 40.112 3.507 -30.576 1.00 54.06 101 ASP A O 1
ATOM 763 N N . THR A 1 102 ? 38.989 1.579 -30.723 1.00 52.38 102 THR A N 1
ATOM 764 C CA . THR A 1 102 ? 40.155 0.737 -30.958 1.00 52.38 102 THR A CA 1
ATOM 765 C C . THR A 1 102 ? 40.498 0.884 -32.434 1.00 52.38 102 THR A C 1
ATOM 767 O O . THR A 1 102 ? 40.058 0.108 -33.280 1.00 52.38 102 THR A O 1
ATOM 770 N N . VAL A 1 103 ? 41.235 1.949 -32.749 1.00 58.41 103 VAL A N 1
ATOM 771 C CA . VAL A 1 103 ? 41.965 2.068 -34.006 1.00 58.41 103 VAL A CA 1
ATOM 772 C C . VAL A 1 103 ? 42.973 0.924 -34.013 1.00 58.41 103 VAL A C 1
ATOM 774 O O . VAL A 1 103 ? 43.960 0.954 -33.280 1.00 58.41 103 VAL A O 1
ATOM 777 N N . ASP A 1 104 ? 42.682 -0.101 -34.811 1.00 54.22 104 ASP A N 1
ATOM 778 C C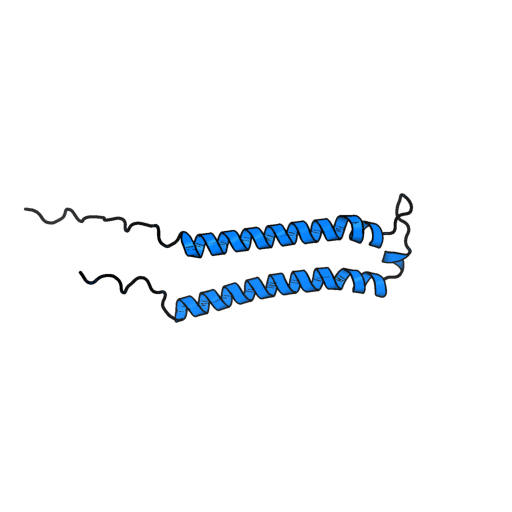A . ASP A 1 104 ? 43.654 -1.094 -35.250 1.00 54.22 104 ASP A CA 1
ATOM 779 C C . ASP A 1 104 ? 44.815 -0.357 -35.937 1.00 54.22 104 ASP A C 1
ATOM 781 O O . ASP A 1 104 ? 44.773 -0.032 -37.124 1.00 54.22 104 ASP A O 1
ATOM 785 N N . GLU A 1 105 ? 45.877 -0.078 -35.183 1.00 56.38 105 GLU A N 1
ATOM 786 C CA . GLU A 1 105 ? 47.196 0.270 -35.717 1.00 56.38 105 GLU A CA 1
ATOM 787 C C . GLU A 1 105 ? 47.894 -1.020 -36.198 1.00 56.38 105 GLU A C 1
ATOM 789 O O . GLU A 1 105 ? 48.970 -1.397 -35.741 1.00 56.38 105 GLU A O 1
ATOM 794 N N . GLU A 1 106 ? 47.251 -1.736 -37.124 1.00 59.41 106 GLU A N 1
ATOM 795 C CA . GLU A 1 106 ? 47.817 -2.896 -37.821 1.00 59.41 106 GLU A CA 1
ATOM 796 C C . GLU A 1 106 ? 47.672 -2.737 -39.342 1.00 59.41 106 GLU A C 1
ATOM 798 O O . GLU A 1 106 ? 47.214 -3.639 -40.024 1.00 59.41 106 GLU A O 1
ATOM 803 N N . ASP A 1 107 ? 48.040 -1.577 -39.903 1.00 53.41 107 ASP A N 1
ATOM 804 C CA . ASP A 1 107 ? 48.453 -1.502 -41.316 1.00 53.41 107 ASP A CA 1
ATOM 805 C C . ASP A 1 107 ? 49.093 -0.145 -41.672 1.00 53.41 107 ASP A C 1
ATOM 807 O O . ASP A 1 107 ? 48.485 0.742 -42.270 1.00 53.41 107 ASP A O 1
ATOM 811 N N . ALA A 1 108 ? 50.373 0.026 -41.342 1.00 50.28 108 ALA A N 1
ATOM 812 C CA . ALA A 1 108 ? 51.236 0.951 -42.076 1.00 50.28 108 ALA A CA 1
ATOM 813 C C . ALA A 1 108 ? 52.688 0.463 -42.020 1.00 50.28 108 ALA A C 1
ATOM 815 O O . ALA A 1 108 ? 53.392 0.617 -41.026 1.00 50.28 108 ALA A O 1
ATOM 816 N N . ARG A 1 109 ? 53.066 -0.183 -43.121 1.00 46.81 109 ARG A N 1
ATOM 817 C CA . ARG A 1 109 ? 54.406 -0.644 -43.500 1.00 46.81 109 ARG A CA 1
ATOM 818 C C . ARG A 1 109 ? 55.486 0.430 -43.422 1.00 46.81 109 ARG A C 1
ATOM 820 O O . ARG A 1 109 ? 55.176 1.592 -43.766 1.00 46.81 109 ARG A O 1
#